Protein AF-X1A580-F1 (afdb_monomer_lite)

Foldseek 3Di:
DCVVVVHQAADEAEQPPDDDCVVVVVCVVVVHHHPYYHHPDVQCVVQVVVVHHPCRSPVVPDDD

Organism: NCBI:txid412755

Structure (mmCIF, N/CA/C/O backbone):
data_AF-X1A580-F1
#
_entry.id   AF-X1A580-F1
#
loop_
_atom_site.group_PDB
_atom_site.id
_atom_site.type_symbol
_atom_site.label_atom_id
_atom_site.label_alt_id
_atom_site.label_comp_id
_atom_site.label_asym_id
_atom_site.label_entity_id
_atom_site.label_seq_id
_atom_site.pdbx_PDB_ins_code
_atom_site.Cartn_x
_atom_site.Cartn_y
_atom_site.Cartn_z
_atom_site.occupancy
_atom_site.B_iso_or_equiv
_atom_site.auth_seq_id
_atom_site.auth_comp_id
_atom_site.auth_asym_id
_atom_site.auth_atom_id
_atom_site.pdbx_PDB_model_num
ATOM 1 N N . MET A 1 1 ? -4.018 8.941 17.211 1.00 75.38 1 MET A N 1
ATOM 2 C CA . MET A 1 1 ? -4.749 10.204 16.941 1.00 75.38 1 MET A CA 1
ATOM 3 C C . MET A 1 1 ? -6.076 9.935 16.240 1.00 75.38 1 MET A C 1
ATOM 5 O O . MET A 1 1 ? -7.087 10.329 16.791 1.00 75.38 1 MET A O 1
ATOM 9 N N . LEU A 1 2 ? -6.096 9.196 15.121 1.00 85.25 2 LEU A N 1
ATOM 10 C CA . LEU A 1 2 ? -7.329 8.829 14.396 1.00 85.25 2 LEU A CA 1
ATOM 11 C C . LEU A 1 2 ? -8.363 8.090 15.263 1.00 85.25 2 LEU A C 1
ATOM 13 O O . LEU A 1 2 ? -9.516 8.502 15.301 1.00 85.25 2 LEU A O 1
ATOM 17 N N . ASN A 1 3 ? -7.928 7.092 16.044 1.00 83.62 3 ASN A N 1
ATOM 18 C CA . ASN A 1 3 ? -8.800 6.367 16.980 1.00 83.62 3 ASN A CA 1
ATOM 19 C C . ASN A 1 3 ? -9.475 7.313 18.004 1.00 83.62 3 ASN A C 1
ATOM 21 O O . ASN A 1 3 ? -10.680 7.266 18.214 1.00 83.62 3 ASN A O 1
ATOM 25 N N . LYS A 1 4 ? -8.729 8.288 18.550 1.00 90.81 4 LYS A N 1
ATOM 26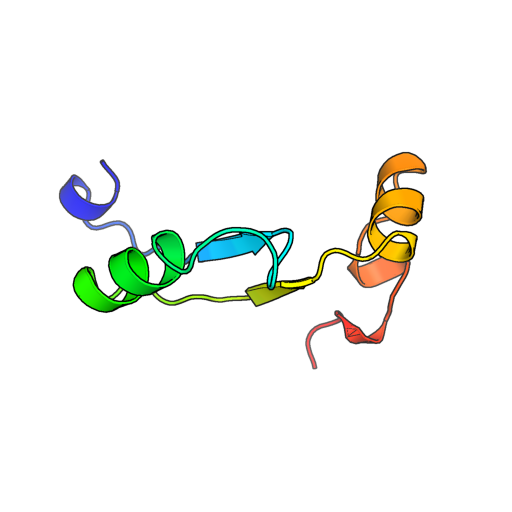 C CA . LYS A 1 4 ? -9.273 9.287 19.495 1.00 90.81 4 LYS A CA 1
ATOM 27 C C . LYS A 1 4 ? -10.323 10.214 18.871 1.00 90.81 4 LYS A C 1
ATOM 29 O O . LYS A 1 4 ? -11.104 10.809 19.602 1.00 90.81 4 LYS A O 1
ATOM 34 N N . LEU A 1 5 ? -10.297 10.371 17.549 1.00 93.25 5 LEU A N 1
ATOM 35 C CA . LEU A 1 5 ? -11.220 11.214 16.792 1.00 93.25 5 LEU A CA 1
ATOM 36 C C . LEU A 1 5 ? -12.366 10.406 16.161 1.00 93.25 5 LEU A C 1
ATOM 38 O O . LEU A 1 5 ? -13.173 10.986 15.444 1.00 93.25 5 LEU A O 1
ATOM 42 N N . ALA A 1 6 ? -12.426 9.089 16.404 1.00 89.38 6 ALA A N 1
ATOM 43 C CA . ALA A 1 6 ? -13.404 8.173 15.815 1.00 89.38 6 ALA A CA 1
ATOM 44 C C . AL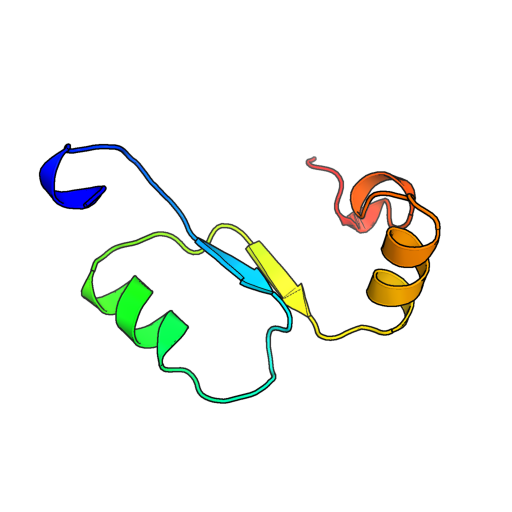A A 1 6 ? -13.491 8.262 14.275 1.00 89.38 6 ALA A C 1
ATOM 46 O O . ALA A 1 6 ? -14.563 8.114 13.692 1.00 89.38 6 ALA A O 1
ATOM 47 N N . ILE A 1 7 ? -12.358 8.512 13.607 1.00 93.69 7 ILE A N 1
ATOM 48 C CA . ILE A 1 7 ? -12.300 8.604 12.143 1.00 93.69 7 ILE A CA 1
ATOM 49 C C . ILE A 1 7 ? -12.049 7.204 11.565 1.00 93.69 7 ILE A C 1
ATOM 51 O O . ILE A 1 7 ? -11.019 6.604 11.898 1.00 93.69 7 ILE A O 1
ATOM 55 N N . PRO A 1 8 ? -12.927 6.687 10.681 1.00 93.75 8 PRO A N 1
ATOM 56 C CA . PRO A 1 8 ? -12.675 5.444 9.960 1.00 93.75 8 PRO A CA 1
ATOM 57 C C . PRO A 1 8 ? -11.371 5.528 9.167 1.00 93.75 8 PRO A C 1
ATOM 59 O O . PRO A 1 8 ? -11.112 6.513 8.475 1.00 93.75 8 PRO A O 1
ATOM 62 N N . CYS A 1 9 ? -10.541 4.493 9.256 1.00 95.06 9 CYS A N 1
ATOM 63 C CA . CYS A 1 9 ? -9.271 4.441 8.546 1.00 95.06 9 CYS A CA 1
ATOM 64 C C . CYS A 1 9 ? -8.941 3.017 8.102 1.00 95.06 9 CYS A C 1
ATOM 66 O O . CYS A 1 9 ? -9.511 2.046 8.597 1.00 95.06 9 CYS A O 1
ATOM 68 N N . GLY A 1 10 ? -8.014 2.916 7.157 1.00 95.94 10 GLY A N 1
ATOM 69 C CA . GLY A 1 10 ? -7.433 1.665 6.699 1.00 95.94 10 GLY A CA 1
ATOM 70 C C . GLY A 1 10 ? -5.981 1.882 6.294 1.00 95.94 10 GLY A C 1
ATOM 71 O O . GLY A 1 10 ? -5.527 3.020 6.154 1.00 95.94 10 GLY A O 1
ATOM 72 N N . VAL A 1 11 ? -5.249 0.787 6.134 1.00 97.00 11 VAL A N 1
ATOM 73 C CA . VAL A 1 11 ? -3.807 0.795 5.867 1.00 97.00 11 VAL A CA 1
ATOM 74 C C . VAL A 1 11 ? -3.522 0.233 4.480 1.00 97.00 11 VAL A C 1
ATOM 76 O O . VAL A 1 11 ? -4.070 -0.793 4.088 1.00 97.00 11 VAL A O 1
ATOM 79 N N . VAL A 1 12 ? -2.628 0.894 3.747 1.00 96.00 12 VAL A N 1
ATOM 80 C CA . VAL A 1 12 ? -1.988 0.346 2.546 1.00 96.00 12 VAL A CA 1
ATOM 81 C C . VAL A 1 12 ? -0.556 -0.014 2.913 1.00 96.00 12 VAL A C 1
ATOM 83 O O . VAL A 1 12 ? 0.207 0.853 3.338 1.00 96.00 12 VAL A O 1
ATOM 86 N N . ILE A 1 13 ? -0.189 -1.285 2.759 1.00 95.44 13 ILE A N 1
ATOM 87 C CA . ILE A 1 13 ? 1.173 -1.758 3.019 1.00 95.44 13 ILE A CA 1
ATOM 88 C C . ILE A 1 13 ? 1.969 -1.632 1.723 1.00 95.44 13 ILE A C 1
ATOM 90 O O . ILE A 1 13 ? 1.640 -2.257 0.717 1.00 95.44 13 ILE A O 1
ATOM 94 N N . ASN A 1 14 ? 3.014 -0.808 1.745 1.00 93.69 14 ASN A N 1
ATOM 95 C CA . ASN A 1 14 ? 3.948 -0.653 0.636 1.00 93.69 14 ASN A CA 1
ATOM 96 C C . ASN A 1 14 ? 5.204 -1.494 0.879 1.00 93.69 14 ASN A C 1
ATOM 98 O O . ASN A 1 14 ? 5.707 -1.515 2.000 1.00 93.69 14 ASN A O 1
ATOM 102 N N . ARG A 1 15 ? 5.748 -2.096 -0.184 1.00 93.44 15 ARG A N 1
ATOM 103 C CA . ARG A 1 15 ? 6.853 -3.071 -0.124 1.00 93.44 15 ARG A CA 1
ATOM 104 C C . ARG A 1 15 ? 6.483 -4.325 0.675 1.00 93.44 15 ARG A C 1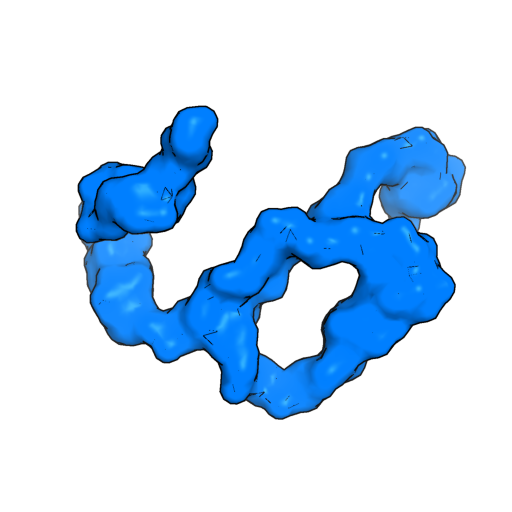
ATOM 106 O O . ARG A 1 15 ? 7.287 -4.830 1.451 1.00 93.44 15 ARG A O 1
ATOM 113 N N . ASP A 1 16 ? 5.263 -4.810 0.466 1.00 94.62 16 ASP A N 1
ATOM 114 C CA . ASP A 1 16 ? 4.771 -6.059 1.045 1.00 94.62 16 ASP A CA 1
ATOM 115 C C . ASP A 1 16 ? 5.722 -7.228 0.726 1.00 94.62 16 ASP A C 1
ATOM 117 O O . ASP A 1 16 ? 6.291 -7.300 -0.371 1.00 94.62 16 ASP A O 1
ATOM 121 N N . GLY A 1 17 ? 5.928 -8.106 1.711 1.00 90.12 17 GLY A N 1
ATOM 122 C CA . GLY A 1 17 ? 6.904 -9.199 1.651 1.00 90.12 17 GLY A CA 1
ATOM 123 C C . GLY A 1 17 ? 8.341 -8.823 2.044 1.00 90.12 17 GLY A C 1
ATOM 124 O O . GLY A 1 17 ? 9.235 -9.660 1.924 1.00 90.12 17 GLY A O 1
ATOM 125 N N . VAL A 1 18 ? 8.587 -7.593 2.515 1.00 91.06 18 VAL A N 1
ATOM 126 C CA . VAL A 1 18 ? 9.902 -7.134 2.995 1.00 91.06 18 VAL A CA 1
ATOM 127 C C . VAL A 1 18 ? 9.816 -6.670 4.445 1.00 91.06 18 VAL A C 1
ATOM 129 O O . VAL A 1 18 ? 8.968 -5.852 4.788 1.00 91.06 18 VAL A O 1
ATOM 132 N N . GLY A 1 19 ? 10.764 -7.114 5.271 1.00 88.50 19 GLY A N 1
ATOM 133 C CA . GLY A 1 19 ? 10.818 -6.767 6.691 1.00 88.50 19 GLY A CA 1
ATOM 134 C C . GLY A 1 19 ? 10.136 -7.818 7.560 1.00 88.50 19 GLY A C 1
ATOM 135 O O . GLY A 1 19 ? 10.189 -9.007 7.249 1.00 88.50 19 GLY A O 1
ATOM 136 N N . ASP A 1 20 ? 9.551 -7.376 8.668 1.00 92.06 20 ASP A N 1
ATOM 137 C CA . ASP A 1 20 ? 8.798 -8.223 9.587 1.00 92.06 20 ASP A CA 1
ATOM 138 C C . ASP A 1 20 ? 7.285 -7.972 9.485 1.00 92.06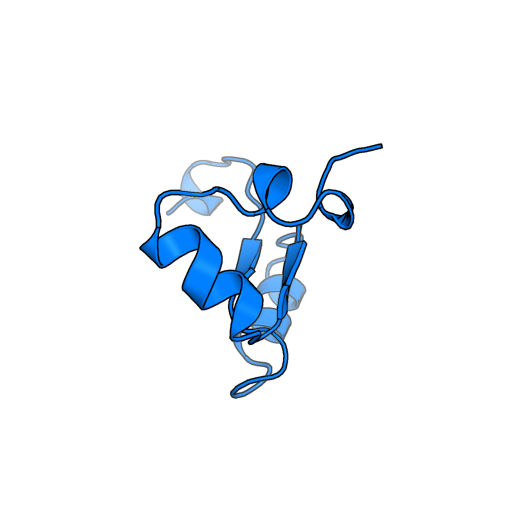 20 ASP A C 1
ATOM 140 O O . ASP A 1 20 ? 6.816 -7.059 8.804 1.00 92.06 20 ASP A O 1
ATOM 144 N N . ASN A 1 21 ? 6.509 -8.791 10.194 1.00 91.88 21 ASN A N 1
ATOM 145 C CA . ASN A 1 21 ? 5.050 -8.727 10.161 1.00 91.88 21 ASN A CA 1
ATOM 146 C C . ASN A 1 21 ? 4.477 -7.796 11.248 1.00 91.88 21 ASN A C 1
ATOM 148 O O . ASN A 1 21 ? 3.294 -7.903 11.575 1.00 91.88 21 ASN A O 1
ATOM 152 N N . GLN A 1 22 ? 5.273 -6.897 11.847 1.00 95.69 22 GLN A N 1
ATOM 153 C CA . GLN A 1 22 ? 4.811 -6.079 12.980 1.00 95.69 22 GLN A CA 1
ATOM 154 C C . GLN A 1 22 ? 3.650 -5.155 12.596 1.00 95.69 22 GLN A C 1
ATOM 156 O O . GLN A 1 22 ? 2.702 -5.001 13.365 1.00 95.69 22 GLN A O 1
ATOM 161 N N . VAL A 1 23 ? 3.680 -4.576 11.391 1.00 94.50 23 VAL A N 1
ATOM 162 C CA . VAL A 1 23 ? 2.600 -3.702 10.898 1.00 94.50 23 VAL A CA 1
ATOM 163 C C . VAL A 1 23 ? 1.295 -4.483 10.753 1.00 94.50 23 VAL A C 1
ATOM 165 O O . VAL A 1 23 ? 0.231 -3.998 11.132 1.00 94.50 23 VAL A O 1
ATOM 168 N N . GLU A 1 24 ? 1.373 -5.706 10.237 1.00 94.56 24 GLU A N 1
ATOM 169 C CA . GLU A 1 24 ? 0.217 -6.581 10.039 1.00 94.56 24 GLU A CA 1
ATOM 170 C C . GLU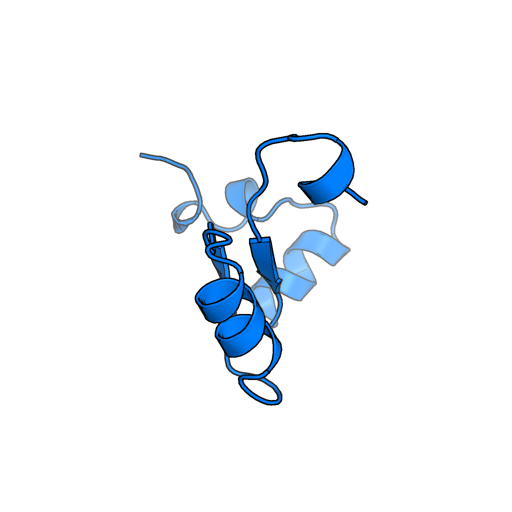 A 1 24 ? -0.385 -7.009 11.375 1.00 94.56 24 GLU A C 1
ATOM 172 O O . GLU A 1 24 ? -1.599 -6.942 11.562 1.00 94.56 24 GLU A O 1
ATOM 177 N N . GLN A 1 25 ? 0.476 -7.400 12.318 1.00 96.69 25 GLN A N 1
ATOM 178 C CA . GLN A 1 25 ? 0.083 -7.770 13.674 1.00 96.69 25 GLN A CA 1
ATOM 179 C C . GLN A 1 25 ? -0.591 -6.601 14.386 1.00 96.69 25 GLN A C 1
ATOM 181 O O . GLN A 1 25 ? -1.646 -6.790 14.986 1.00 96.69 25 GLN A O 1
ATOM 186 N N . TYR A 1 26 ? -0.037 -5.395 14.264 1.00 95.81 26 TYR A N 1
ATOM 187 C CA . TYR A 1 26 ? -0.634 -4.189 14.823 1.00 95.81 26 TYR A CA 1
ATOM 188 C C . TYR A 1 26 ? -2.012 -3.901 14.213 1.00 95.81 26 TYR A C 1
ATOM 190 O O . TYR A 1 26 ? -2.980 -3.697 14.942 1.00 95.81 26 TYR A O 1
ATOM 198 N N . CYS A 1 27 ? -2.132 -3.949 12.880 1.00 95.75 27 CYS A N 1
ATOM 199 C CA . CYS A 1 27 ? -3.414 -3.736 12.204 1.00 95.75 27 CYS A CA 1
ATOM 200 C C . CYS A 1 27 ? -4.461 -4.767 12.645 1.00 95.75 27 CYS A C 1
ATOM 202 O O . CYS A 1 27 ? -5.604 -4.406 12.907 1.00 95.75 27 CYS A O 1
ATOM 204 N N . HIS A 1 28 ? -4.067 -6.034 12.789 1.00 96.19 28 HIS A N 1
ATOM 205 C CA . HIS A 1 28 ? -4.944 -7.090 13.287 1.00 96.19 28 HIS A CA 1
ATOM 206 C C . HIS A 1 28 ? -5.379 -6.848 14.742 1.00 96.19 28 HIS A C 1
ATOM 208 O O . HIS A 1 28 ? -6.560 -6.974 15.054 1.00 96.19 28 HIS A O 1
ATOM 214 N N . GLN A 1 29 ? -4.446 -6.496 15.632 1.00 97.19 29 GLN A N 1
ATOM 215 C CA . GLN A 1 29 ? -4.726 -6.236 17.050 1.00 97.19 29 GLN A CA 1
ATOM 216 C C . GLN A 1 29 ? -5.665 -5.041 17.253 1.00 97.19 29 GLN A C 1
ATOM 218 O O . GLN A 1 29 ? -6.563 -5.108 18.087 1.00 97.19 29 GLN A O 1
ATOM 223 N N . GLU A 1 30 ? -5.494 -3.979 16.468 1.00 94.44 30 GLU A N 1
ATOM 224 C CA . GLU A 1 30 ? -6.301 -2.757 16.561 1.00 94.44 30 GLU A CA 1
ATOM 225 C C . GLU A 1 30 ? -7.585 -2.803 15.711 1.00 94.44 30 GLU A C 1
ATOM 227 O O . GLU A 1 30 ? -8.360 -1.846 15.711 1.00 94.44 30 GLU A O 1
ATOM 232 N N . GLY A 1 31 ? -7.821 -3.886 14.959 1.00 94.06 31 GLY A N 1
ATOM 233 C CA . GLY A 1 31 ? -8.976 -4.008 14.064 1.00 94.06 31 GLY A CA 1
ATOM 234 C C . GLY A 1 31 ? -8.948 -3.038 12.875 1.00 94.06 31 GLY A C 1
ATOM 235 O O . GLY A 1 31 ? -10.000 -2.634 12.379 1.00 94.06 31 GLY A O 1
ATOM 236 N N . ILE A 1 32 ? -7.757 -2.642 12.418 1.00 96.12 32 ILE A N 1
ATOM 237 C CA . ILE A 1 32 ? -7.566 -1.725 11.290 1.00 96.12 32 ILE A CA 1
ATOM 238 C C . ILE A 1 32 ? -7.508 -2.539 9.985 1.00 96.12 32 ILE A C 1
ATOM 240 O O . ILE A 1 32 ? -6.634 -3.397 9.837 1.00 96.12 32 ILE A O 1
ATOM 244 N N . PRO A 1 33 ? -8.389 -2.280 9.002 1.00 97.00 33 PRO A N 1
ATOM 245 C CA . PRO A 1 33 ? -8.393 -3.024 7.751 1.00 97.00 33 PRO A CA 1
ATOM 246 C C . PRO A 1 33 ? -7.169 -2.686 6.892 1.00 97.00 33 PRO A C 1
ATOM 248 O O . PRO A 1 33 ? -6.885 -1.518 6.610 1.00 97.00 33 PRO A O 1
ATOM 251 N N . VAL A 1 34 ? -6.476 -3.721 6.414 1.00 96.81 34 VAL A N 1
ATOM 252 C CA . VAL A 1 34 ? -5.466 -3.587 5.356 1.00 96.81 34 VAL A CA 1
ATOM 253 C C . VAL A 1 34 ? -6.188 -3.576 4.010 1.00 96.81 34 VAL A C 1
ATOM 255 O O . VAL A 1 34 ? -6.742 -4.587 3.589 1.00 96.81 34 VAL A O 1
ATOM 258 N N . LEU A 1 35 ? -6.203 -2.419 3.352 1.00 96.00 35 LEU A N 1
ATOM 259 C CA . LEU A 1 35 ? -6.952 -2.163 2.119 1.00 96.00 35 LEU A CA 1
ATOM 260 C C . LEU A 1 35 ? -6.227 -2.664 0.870 1.00 96.00 35 LEU A C 1
ATOM 262 O O . LEU A 1 35 ? -6.860 -3.051 -0.107 1.00 96.00 35 LEU A O 1
ATOM 266 N N . LEU A 1 36 ? -4.895 -2.611 0.885 1.00 94.38 36 LEU A N 1
ATOM 267 C CA . LEU A 1 36 ? -4.063 -2.980 -0.252 1.00 94.38 36 LEU A CA 1
ATOM 268 C C . LEU A 1 36 ? -2.663 -3.371 0.217 1.00 94.38 36 LEU A C 1
ATOM 270 O O . LEU A 1 36 ? -2.124 -2.787 1.160 1.00 94.38 36 LEU A O 1
ATOM 274 N N . ARG A 1 37 ? -2.064 -4.323 -0.494 1.00 94.88 37 ARG A N 1
ATOM 275 C CA . ARG A 1 37 ? -0.662 -4.717 -0.361 1.00 94.88 37 ARG A CA 1
ATOM 276 C C . ARG A 1 37 ? 0.048 -4.489 -1.685 1.00 94.88 37 ARG A C 1
ATOM 278 O O . ARG A 1 37 ? -0.312 -5.097 -2.689 1.00 94.88 37 ARG A O 1
ATOM 285 N N . ILE A 1 38 ? 1.027 -3.594 -1.689 1.00 94.94 38 ILE A N 1
ATOM 286 C CA . ILE A 1 38 ? 1.839 -3.272 -2.861 1.00 94.94 38 ILE A CA 1
ATOM 287 C C . ILE A 1 38 ? 3.194 -3.964 -2.680 1.00 94.94 38 ILE A C 1
ATOM 289 O O . ILE A 1 38 ? 3.925 -3.590 -1.759 1.00 94.94 38 ILE A O 1
ATOM 293 N N . PRO A 1 39 ? 3.549 -4.957 -3.516 1.00 95.19 39 PRO A N 1
ATOM 294 C CA . PRO A 1 39 ? 4.799 -5.696 -3.366 1.00 95.19 39 PRO A CA 1
ATOM 295 C C . PRO A 1 39 ? 6.013 -4.808 -3.654 1.00 95.19 39 PRO A C 1
ATOM 297 O O . PRO A 1 39 ? 5.912 -3.788 -4.344 1.00 95.19 39 PRO A O 1
ATOM 300 N N . LEU A 1 40 ? 7.190 -5.217 -3.172 1.00 95.19 40 LEU A N 1
ATOM 301 C CA . LEU A 1 40 ? 8.443 -4.633 -3.651 1.00 95.19 40 LEU A CA 1
ATOM 302 C C . LEU A 1 40 ? 8.694 -5.076 -5.102 1.00 95.19 40 LEU A C 1
ATOM 304 O O . LEU A 1 40 ? 9.182 -6.174 -5.352 1.00 95.19 40 LEU A O 1
ATOM 308 N N . ASP A 1 41 ? 8.377 -4.201 -6.053 1.00 95.50 41 ASP A N 1
ATOM 309 C CA . ASP A 1 41 ? 8.534 -4.444 -7.488 1.00 95.50 41 ASP A CA 1
ATOM 310 C C . ASP A 1 41 ? 9.234 -3.247 -8.154 1.00 95.50 41 ASP A C 1
ATOM 312 O O . ASP A 1 41 ? 8.795 -2.097 -8.052 1.00 95.50 41 ASP A O 1
ATOM 316 N N . ILE A 1 42 ? 10.342 -3.515 -8.849 1.00 95.69 42 ILE A N 1
ATOM 317 C CA . ILE A 1 42 ? 11.127 -2.492 -9.553 1.00 95.69 42 ILE A CA 1
ATOM 318 C C . ILE A 1 42 ? 10.295 -1.824 -10.656 1.00 95.69 42 ILE A C 1
ATOM 320 O O . ILE A 1 42 ? 10.467 -0.629 -10.895 1.00 95.69 42 ILE A O 1
ATOM 324 N N . ALA A 1 43 ? 9.368 -2.542 -11.297 1.00 96.19 43 ALA A N 1
ATOM 325 C CA . ALA A 1 43 ? 8.491 -1.963 -12.310 1.00 96.19 43 ALA A CA 1
ATOM 326 C C . ALA A 1 43 ? 7.593 -0.869 -11.710 1.00 96.19 43 ALA A C 1
ATOM 328 O O . ALA A 1 43 ? 7.456 0.205 -12.295 1.00 96.19 43 ALA A O 1
ATOM 329 N N . ILE A 1 44 ? 7.060 -1.091 -10.502 1.00 96.00 44 ILE A N 1
ATOM 330 C CA . ILE A 1 44 ? 6.290 -0.078 -9.761 1.00 96.00 44 ILE A CA 1
ATOM 331 C C . ILE A 1 44 ? 7.172 1.140 -9.463 1.00 96.00 44 ILE A C 1
ATOM 333 O O . ILE A 1 44 ? 6.733 2.278 -9.642 1.00 96.00 44 ILE A O 1
ATOM 337 N N . ALA A 1 45 ? 8.431 0.910 -9.070 1.00 94.75 45 ALA A N 1
ATOM 338 C CA . ALA A 1 45 ? 9.371 1.989 -8.791 1.00 94.75 45 ALA A CA 1
ATOM 339 C C . ALA A 1 45 ? 9.679 2.866 -10.007 1.00 94.75 45 ALA A C 1
ATOM 341 O O . ALA A 1 45 ? 9.660 4.094 -9.927 1.00 94.75 45 ALA A O 1
ATOM 342 N N . GLN A 1 46 ? 9.901 2.232 -11.155 1.00 97.38 46 GLN A N 1
ATOM 343 C CA . GLN A 1 46 ? 10.155 2.926 -12.412 1.00 97.38 46 GLN A CA 1
ATOM 344 C C . GLN A 1 46 ? 8.966 3.779 -12.864 1.00 97.38 46 GLN A C 1
ATOM 346 O O . GLN A 1 46 ? 9.183 4.873 -13.387 1.00 97.38 46 GLN A O 1
ATOM 351 N N . LEU A 1 47 ? 7.731 3.302 -12.664 1.00 97.12 47 LEU A N 1
ATOM 352 C CA . LEU A 1 47 ? 6.516 4.040 -13.017 1.00 97.12 47 LEU A CA 1
ATOM 353 C C . LEU A 1 47 ? 6.402 5.339 -12.220 1.00 97.12 47 LEU A C 1
ATOM 355 O O . LEU A 1 47 ? 6.367 6.416 -12.822 1.00 97.12 47 LEU A O 1
ATOM 359 N N . TYR A 1 48 ? 6.443 5.266 -10.882 1.00 93.75 48 TYR A N 1
ATOM 360 C CA . TYR A 1 48 ? 6.295 6.478 -10.073 1.00 93.75 48 TYR A CA 1
ATOM 361 C C . TYR A 1 48 ? 7.468 7.451 -10.277 1.00 93.75 48 TYR A C 1
ATOM 363 O O . TYR A 1 48 ? 7.264 8.662 -10.234 1.00 93.75 48 TYR A O 1
ATOM 371 N N . SER A 1 49 ? 8.686 6.967 -10.564 1.00 97.06 49 SER A N 1
ATOM 372 C CA . SER A 1 49 ? 9.836 7.828 -10.895 1.00 97.06 49 SER A CA 1
ATOM 373 C C . SER A 1 49 ? 9.658 8.618 -12.196 1.00 97.06 49 SER A C 1
ATOM 375 O O . SER A 1 49 ? 10.341 9.619 -12.394 1.00 97.06 49 SER A O 1
ATOM 377 N N . ARG A 1 50 ? 8.748 8.192 -13.080 1.00 97.62 50 ARG A N 1
ATOM 378 C CA . ARG A 1 50 ? 8.375 8.906 -14.312 1.00 97.62 50 ARG A CA 1
ATOM 379 C C . ARG A 1 50 ? 7.099 9.737 -14.156 1.00 97.62 50 ARG A C 1
ATOM 381 O O . ARG A 1 50 ? 6.611 10.271 -15.145 1.00 97.62 50 ARG A O 1
ATOM 388 N N . GLY A 1 51 ? 6.550 9.830 -12.944 1.00 97.56 51 GLY A N 1
ATOM 389 C CA . GLY A 1 51 ? 5.267 10.485 -12.691 1.00 97.56 51 GLY A CA 1
ATOM 390 C C . GLY A 1 51 ? 4.055 9.689 -13.182 1.00 97.56 51 GLY A C 1
ATOM 391 O O . GLY A 1 51 ? 2.976 10.259 -13.284 1.00 97.56 51 GLY A O 1
ATOM 392 N N . VAL A 1 52 ? 4.215 8.395 -13.485 1.00 97.62 52 VAL A N 1
ATOM 393 C CA . VAL A 1 52 ? 3.115 7.513 -13.899 1.00 97.62 52 VAL A CA 1
ATOM 394 C C . VAL A 1 52 ? 2.536 6.832 -12.666 1.00 97.62 52 VAL A C 1
ATOM 396 O O . VAL A 1 52 ? 3.268 6.233 -11.873 1.00 97.62 52 VAL A O 1
ATOM 399 N N . THR A 1 53 ? 1.219 6.915 -12.490 1.00 94.62 53 THR A N 1
ATOM 400 C CA . THR A 1 53 ? 0.552 6.286 -11.345 1.00 94.62 53 THR A CA 1
ATOM 401 C C . THR A 1 53 ? 0.484 4.762 -11.493 1.00 94.62 53 THR A C 1
ATOM 403 O O . THR A 1 53 ? 0.585 4.211 -12.591 1.00 94.62 53 THR A O 1
ATOM 406 N N . LEU A 1 54 ? 0.278 4.054 -10.375 1.00 93.38 54 LEU A N 1
ATOM 407 C CA . LEU A 1 54 ? 0.166 2.589 -10.365 1.00 93.38 54 LEU A CA 1
ATOM 408 C C . LEU A 1 54 ? -0.963 2.085 -11.282 1.00 93.38 54 LEU A C 1
ATOM 410 O O . LEU A 1 54 ? -0.777 1.108 -12.002 1.00 93.38 54 LEU A O 1
ATOM 414 N N . VAL A 1 55 ? -2.110 2.771 -11.284 1.00 95.06 55 VAL A N 1
ATOM 415 C CA . VAL A 1 55 ? -3.300 2.394 -12.068 1.00 95.06 55 VAL A CA 1
ATOM 416 C C . VAL A 1 55 ? -3.154 2.669 -13.566 1.00 95.06 55 VAL A C 1
ATOM 418 O O . VAL A 1 55 ? -3.709 1.929 -14.377 1.00 95.06 55 VAL A O 1
ATOM 421 N N . GLU A 1 56 ? -2.397 3.702 -13.942 1.00 95.38 56 GLU A N 1
ATOM 422 C CA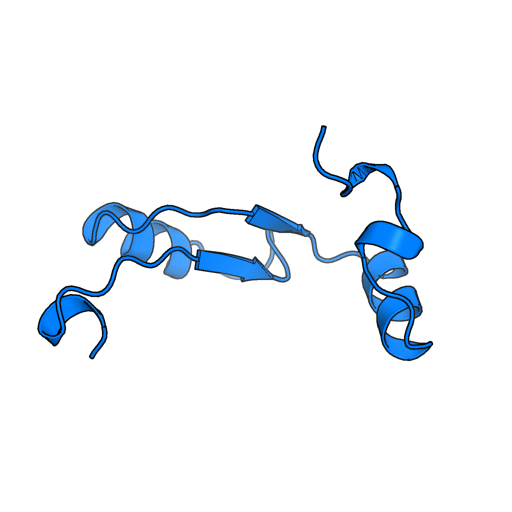 . GLU A 1 56 ? -2.089 4.016 -15.343 1.00 95.38 56 GLU A CA 1
ATOM 423 C C . GLU A 1 56 ? -1.039 3.055 -15.907 1.00 95.38 56 GLU A C 1
ATOM 425 O O . GLU A 1 56 ? -1.198 2.530 -17.006 1.00 95.38 56 GLU A O 1
ATOM 430 N N . GLY A 1 57 ? 0.036 2.804 -15.153 1.00 95.56 57 GLY A N 1
ATOM 431 C CA . GLY A 1 57 ? 1.155 1.981 -15.614 1.00 95.56 57 GLY A CA 1
ATOM 432 C C . GLY A 1 57 ? 0.927 0.473 -15.504 1.00 95.56 57 GLY A C 1
ATOM 433 O O . GLY A 1 57 ? 1.609 -0.305 -16.168 1.00 95.56 57 GLY A O 1
ATOM 434 N N . MET A 1 58 ? -0.016 0.040 -14.668 1.00 95.25 58 MET A N 1
ATOM 435 C CA . MET A 1 58 ? -0.338 -1.367 -14.451 1.00 95.25 58 MET A CA 1
ATOM 436 C C . MET A 1 58 ? -1.862 -1.546 -14.309 1.00 95.25 58 MET A C 1
ATOM 438 O O . MET A 1 58 ? -2.372 -1.578 -13.187 1.00 95.25 58 MET A O 1
ATOM 442 N N . PRO A 1 59 ? -2.599 -1.749 -15.419 1.00 91.88 59 PRO A N 1
ATOM 443 C CA . PRO A 1 59 ? -4.067 -1.814 -15.420 1.00 91.88 59 PRO A CA 1
ATOM 444 C C . PRO A 1 59 ? -4.681 -2.847 -14.467 1.00 91.88 59 PRO A C 1
ATOM 446 O O . PRO A 1 59 ? -5.807 -2.674 -14.023 1.00 91.88 59 PRO A O 1
ATOM 449 N N . ARG A 1 60 ? -3.927 -3.887 -14.077 1.00 91.75 60 ARG A N 1
ATOM 450 C CA . ARG A 1 60 ? -4.337 -4.866 -13.052 1.00 91.75 60 ARG A CA 1
ATOM 451 C C . ARG A 1 60 ? -4.680 -4.253 -11.685 1.00 91.75 60 ARG A C 1
ATOM 453 O O . ARG A 1 60 ? -5.286 -4.931 -10.869 1.00 91.75 60 ARG A O 1
ATOM 460 N N . TRP A 1 61 ? -4.237 -3.024 -11.415 1.00 92.25 61 TRP A N 1
ATOM 461 C CA . TRP A 1 61 ? -4.533 -2.298 -10.176 1.00 92.25 61 TRP A CA 1
ATOM 462 C C . TRP A 1 61 ? -5.750 -1.376 -10.288 1.00 92.25 61 TRP A C 1
ATOM 464 O O . TRP A 1 61 ? -6.081 -0.700 -9.316 1.00 92.25 61 TRP A O 1
ATOM 474 N N . GLN A 1 62 ? -6.403 -1.307 -11.449 1.00 89.69 62 GLN A N 1
ATOM 475 C CA . GLN A 1 62 ? -7.681 -0.613 -11.568 1.00 89.69 62 GLN A CA 1
ATOM 476 C C . GLN A 1 62 ? -8.740 -1.377 -10.770 1.00 89.69 62 GLN A C 1
ATOM 478 O O . GLN A 1 62 ? -8.750 -2.609 -10.748 1.00 89.69 62 GLN A O 1
ATOM 483 N N . ALA A 1 63 ? -9.609 -0.634 -10.086 1.00 81.38 63 ALA A N 1
ATOM 484 C CA . ALA A 1 63 ? -10.794 -1.227 -9.486 1.00 81.38 63 ALA A CA 1
ATOM 485 C C . ALA A 1 63 ? -11.661 -1.851 -10.592 1.00 81.38 63 ALA A C 1
ATOM 487 O O . ALA A 1 63 ? -11.719 -1.311 -11.700 1.00 81.38 63 ALA A O 1
ATOM 488 N N . ALA A 1 64 ? -12.287 -2.988 -10.284 1.00 59.78 64 ALA A N 1
ATOM 489 C CA . ALA A 1 64 ? -13.306 -3.588 -11.142 1.00 59.78 64 ALA A CA 1
ATOM 490 C C . ALA A 1 64 ? -14.555 -2.700 -11.228 1.00 59.78 64 ALA A C 1
ATOM 492 O O . ALA A 1 64 ? -14.861 -2.020 -10.219 1.00 59.78 64 ALA A O 1
#

pLDDT: mean 93.24, std 5.76, range [59.78, 97.62]

Sequence (64 aa):
MLNKLAIPCGVVINRDGVGDNQVEQYCHQEGIPVLLRIPLDIAIAQLYSRGVTLVEGMPRWQAA

Secondary structure (DSSP, 8-state):
-TGGGT----EEEEEETSS-SHHHHHHHHTT--EEEEEE--HHHHHHHHTT--HHHH-GGGS--

Radius of gyration: 14.31 Å; chains: 1; bounding box: 24×20×35 Å

InterPro domains:
  IPR027417 P-loop containing nucleoside triphosphate hydrolase [G3DSA:3.40.50.300] (1-63)
  IPR027417 P-loop containing nucleoside triphosphate hydrolase [SSF52540] (1-63)